Protein AF-A0A376Y480-F1 (afdb_monomer)

Foldseek 3Di:
DDDDPLPDDDPLLVVLVVVLVVDPDPVVSVVSVVVSVVVCVVVVSDDDPDDDQDDDDDDPQQADFPNPDPVGPGDPVRHGDPDPVVPPPPDDDDDDDDPDPPPPPPDDDD

Organism: Escherichia coli (NCBI:txid562)

Solvent-accessible surface area (backbone atoms only — not comparable to full-atom values): 7823 Å² total; per-residue (Å²): 136,90,89,64,92,75,72,78,84,54,75,67,50,54,48,37,52,57,53,33,74,74,46,82,54,64,69,68,26,50,55,36,50,54,58,41,46,52,53,45,68,73,67,51,82,67,81,88,87,77,84,83,76,90,85,79,92,73,63,95,58,61,44,70,66,54,87,88,43,95,80,57,80,64,62,83,88,30,65,74,84,65,83,71,75,73,73,74,76,79,74,85,87,85,83,87,87,84,80,78,85,77,85,80,78,89,81,85,89,127

Radius of gyration: 25.03 Å; Cα contacts (8 Å, |Δi|>4): 48; chains: 1; bounding box: 40×71×36 Å

Structure (mmCIF, N/CA/C/O backbone):
data_AF-A0A376Y480-F1
#
_entry.id   AF-A0A376Y480-F1
#
loop_
_atom_site.group_PDB
_atom_site.id
_atom_site.type_symbol
_atom_site.label_atom_id
_atom_site.label_alt_id
_atom_site.label_comp_id
_atom_site.label_asym_id
_atom_site.label_entity_id
_atom_site.label_seq_id
_atom_site.pdbx_PDB_ins_code
_atom_site.Cartn_x
_atom_site.Cartn_y
_atom_site.Cartn_z
_atom_site.occupancy
_atom_site.B_iso_or_equiv
_atom_site.auth_seq_id
_atom_site.auth_comp_id
_atom_site.auth_asym_id
_atom_site.auth_atom_id
_atom_site.pdbx_PDB_model_num
ATOM 1 N N . MET A 1 1 ? -20.251 -3.562 -5.513 1.00 38.56 1 MET A N 1
ATOM 2 C CA . MET A 1 1 ? -19.756 -4.214 -6.748 1.00 38.56 1 MET A CA 1
ATOM 3 C C . MET A 1 1 ? -18.443 -4.928 -6.407 1.00 38.56 1 MET A C 1
ATOM 5 O O . MET A 1 1 ? -17.457 -4.250 -6.153 1.00 38.56 1 MET A O 1
ATOM 9 N N . LYS A 1 2 ? -18.433 -6.265 -6.256 1.00 54.66 2 LYS A N 1
ATOM 10 C CA . LYS A 1 2 ? -17.236 -7.024 -5.824 1.00 54.66 2 LYS A CA 1
ATOM 11 C C . LYS A 1 2 ? -16.417 -7.408 -7.063 1.00 54.66 2 LYS A C 1
ATOM 13 O O . LYS A 1 2 ? -16.773 -8.349 -7.763 1.00 54.66 2 LYS A O 1
ATOM 18 N N . LYS A 1 3 ? -15.353 -6.654 -7.364 1.00 74.50 3 LYS A N 1
ATOM 19 C CA . LYS A 1 3 ? -14.415 -6.965 -8.455 1.00 74.50 3 LYS A CA 1
ATOM 20 C C . LYS A 1 3 ? -13.334 -7.910 -7.922 1.00 74.50 3 LYS A C 1
ATOM 22 O O . LYS A 1 3 ? -12.362 -7.458 -7.332 1.00 74.50 3 LYS A O 1
ATOM 27 N N . ASN A 1 4 ? -13.529 -9.213 -8.100 1.00 84.62 4 ASN A N 1
ATOM 28 C CA . ASN A 1 4 ? -12.561 -10.250 -7.741 1.00 84.62 4 ASN A CA 1
ATOM 29 C C . ASN A 1 4 ? -12.537 -11.324 -8.837 1.00 84.62 4 ASN A C 1
ATOM 31 O O . ASN A 1 4 ? -13.443 -12.149 -8.904 1.00 84.62 4 ASN A O 1
ATOM 35 N N . VAL A 1 5 ? -11.511 -11.287 -9.691 1.00 83.62 5 VAL A N 1
ATOM 36 C CA . VAL A 1 5 ? -11.323 -12.255 -10.788 1.00 83.62 5 VAL A CA 1
ATOM 37 C C . VAL A 1 5 ? -10.695 -13.569 -10.322 1.00 83.62 5 VAL A C 1
ATOM 39 O O . VAL A 1 5 ? -10.907 -14.596 -10.947 1.00 83.62 5 VAL A O 1
ATOM 42 N N . GLY A 1 6 ? -9.949 -13.557 -9.213 1.00 82.50 6 GLY A N 1
ATOM 43 C CA . GLY A 1 6 ? -9.283 -14.749 -8.679 1.00 82.50 6 GLY A CA 1
ATOM 44 C C . GLY A 1 6 ? -10.201 -15.651 -7.856 1.00 82.50 6 GLY A C 1
ATOM 45 O O . GLY A 1 6 ? -9.746 -16.661 -7.336 1.00 82.50 6 GLY A O 1
ATOM 46 N N . HIS A 1 7 ? -11.473 -15.270 -7.677 1.00 85.69 7 HIS A N 1
ATOM 47 C CA . HIS A 1 7 ? -12.501 -15.982 -6.902 1.00 85.69 7 HIS A CA 1
ATOM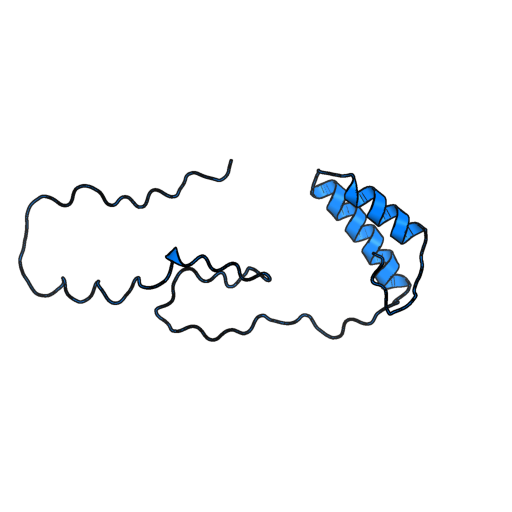 48 C C . HIS A 1 7 ? -12.134 -16.342 -5.448 1.00 85.69 7 HIS A C 1
ATOM 50 O O . HIS A 1 7 ? -12.924 -16.984 -4.755 1.00 85.69 7 HIS A O 1
ATOM 56 N N . TRP A 1 8 ? -10.987 -15.877 -4.953 1.00 90.69 8 TRP A N 1
ATOM 57 C CA . TRP A 1 8 ? -10.513 -16.101 -3.595 1.00 90.69 8 TRP A CA 1
ATOM 58 C C . TRP A 1 8 ? -11.442 -15.449 -2.564 1.00 90.69 8 TRP A C 1
ATOM 60 O O . TRP A 1 8 ? -11.941 -14.339 -2.767 1.00 90.69 8 TRP A O 1
ATOM 70 N N . LYS A 1 9 ? -11.696 -16.142 -1.453 1.00 91.25 9 LYS A N 1
ATOM 71 C CA . LYS A 1 9 ? -12.566 -15.670 -0.371 1.00 91.25 9 LYS A CA 1
ATOM 72 C C . LYS A 1 9 ? -11.909 -15.949 0.969 1.00 91.25 9 LYS A C 1
ATOM 74 O O . LYS A 1 9 ? -11.490 -17.072 1.227 1.00 91.25 9 LYS A O 1
ATOM 79 N N . ASN A 1 10 ? -11.896 -14.945 1.834 1.00 93.88 10 ASN A N 1
ATOM 80 C CA . ASN A 1 10 ? -11.421 -15.078 3.200 1.00 93.88 10 ASN A CA 1
ATOM 81 C C . ASN A 1 10 ? -12.248 -14.156 4.107 1.00 93.88 10 ASN A C 1
ATOM 83 O O . ASN A 1 10 ? -12.272 -12.941 3.911 1.00 93.88 10 ASN A O 1
ATOM 87 N N . ALA A 1 11 ? -12.954 -14.743 5.077 1.00 93.88 11 ALA A N 1
ATOM 88 C CA . ALA A 1 11 ? -13.870 -14.006 5.949 1.00 93.88 11 ALA A CA 1
ATOM 89 C C . ALA A 1 11 ? -13.139 -13.024 6.879 1.00 93.88 11 ALA A C 1
ATOM 91 O O . ALA A 1 11 ? -13.636 -11.928 7.129 1.00 93.88 11 ALA A O 1
ATOM 92 N N . GLN A 1 12 ? -11.944 -13.390 7.351 1.00 94.00 12 GLN A N 1
ATOM 93 C CA . GLN A 1 12 ? -11.116 -12.532 8.196 1.00 94.00 12 GLN A CA 1
ATOM 94 C C . GLN A 1 12 ? -10.582 -11.329 7.408 1.00 94.00 12 GLN A C 1
ATOM 96 O O . GLN A 1 12 ? -10.609 -10.207 7.907 1.00 94.00 12 GLN A O 1
ATOM 101 N N . TYR A 1 13 ? -10.157 -11.541 6.161 1.00 93.69 13 TYR A N 1
ATOM 102 C CA . TYR A 1 13 ? -9.732 -10.464 5.267 1.00 93.69 13 TYR A CA 1
ATOM 103 C C . TYR A 1 13 ? -10.872 -9.474 4.985 1.00 93.69 13 TYR A C 1
ATOM 105 O O . TYR A 1 13 ? -10.695 -8.264 5.135 1.00 93.69 13 TYR A O 1
ATOM 113 N N . ASP A 1 14 ? -12.060 -9.986 4.642 1.00 93.75 14 ASP A N 1
ATOM 114 C CA . ASP A 1 14 ? -13.245 -9.156 4.400 1.00 93.75 14 ASP A CA 1
ATOM 115 C C . ASP A 1 14 ? -13.631 -8.360 5.673 1.00 93.75 14 ASP A C 1
ATOM 117 O O . ASP A 1 14 ? -13.964 -7.177 5.584 1.00 93.75 14 ASP A O 1
ATOM 121 N N . ALA A 1 15 ? -13.520 -8.956 6.869 1.00 95.06 15 ALA A N 1
ATOM 122 C CA . ALA A 1 15 ? -13.775 -8.271 8.140 1.00 95.06 15 ALA A CA 1
ATOM 123 C C . ALA A 1 15 ? -12.779 -7.127 8.418 1.00 95.06 15 ALA A C 1
ATOM 125 O O . ALA A 1 15 ? -13.204 -6.023 8.768 1.00 95.06 15 ALA A O 1
ATOM 126 N N . LEU A 1 16 ? -11.476 -7.358 8.209 1.00 94.69 16 LEU A N 1
ATOM 127 C CA . LEU A 1 16 ? -10.430 -6.342 8.391 1.00 94.69 16 LEU A CA 1
ATOM 128 C C . LEU A 1 16 ? -10.628 -5.145 7.454 1.00 94.69 16 LEU A C 1
ATOM 130 O O . LEU A 1 16 ? -10.520 -3.995 7.885 1.00 94.69 16 LEU A O 1
ATOM 134 N N . LEU A 1 17 ? -10.964 -5.395 6.184 1.00 93.44 17 LEU A N 1
ATOM 135 C CA . LEU A 1 17 ? -11.242 -4.323 5.230 1.00 93.44 17 LEU A CA 1
ATOM 136 C C . LEU A 1 17 ? -12.497 -3.534 5.603 1.00 93.44 17 LEU A C 1
ATOM 138 O O . LEU A 1 17 ? -12.471 -2.305 5.563 1.00 93.44 17 LEU A O 1
ATOM 142 N N . ASN A 1 18 ? -13.572 -4.210 6.013 1.00 94.19 18 ASN A N 1
ATOM 143 C CA . ASN A 1 18 ? -14.793 -3.538 6.458 1.00 94.19 18 ASN A CA 1
ATOM 144 C C . ASN A 1 18 ? -14.520 -2.639 7.670 1.00 94.19 18 ASN A C 1
ATOM 146 O O . ASN A 1 18 ? -14.948 -1.485 7.684 1.00 94.19 18 ASN A O 1
ATOM 150 N N . GLN A 1 19 ? -13.742 -3.111 8.644 1.00 93.81 19 GLN A N 1
ATOM 151 C CA . GLN A 1 19 ? -13.332 -2.295 9.784 1.00 93.81 19 GLN A CA 1
ATOM 152 C C . GLN A 1 19 ? -12.498 -1.084 9.341 1.00 93.81 19 GLN A C 1
ATOM 154 O O . GLN A 1 19 ? -12.746 0.033 9.792 1.00 93.81 19 GLN A O 1
ATOM 159 N N . ALA A 1 20 ? -11.562 -1.266 8.406 1.00 93.06 20 ALA A N 1
ATOM 160 C CA . ALA A 1 20 ? -10.732 -0.180 7.890 1.00 93.06 20 ALA A CA 1
ATOM 161 C C . ALA A 1 20 ? -11.548 0.924 7.191 1.00 93.06 20 ALA A C 1
ATOM 163 O O . ALA A 1 20 ? -11.172 2.092 7.273 1.00 93.06 20 ALA A O 1
ATOM 164 N N . THR A 1 21 ? -12.676 0.591 6.548 1.00 92.56 21 THR A N 1
ATOM 165 C CA . THR A 1 21 ? -13.557 1.595 5.913 1.00 92.56 21 THR A CA 1
ATOM 166 C C . THR A 1 21 ? -14.281 2.505 6.905 1.00 92.56 21 THR A C 1
ATOM 168 O O . THR A 1 21 ? -14.673 3.607 6.533 1.00 92.56 21 THR A O 1
ATOM 171 N N . GLN A 1 22 ? -14.434 2.076 8.160 1.00 94.25 22 GLN A N 1
ATOM 172 C CA . GLN A 1 22 ? -15.114 2.846 9.207 1.00 94.25 22 GLN A CA 1
ATOM 173 C C . GLN A 1 22 ? -14.159 3.771 9.979 1.00 94.25 22 GLN A C 1
ATOM 175 O O . GLN A 1 22 ? -14.607 4.647 10.716 1.00 94.25 22 GLN A O 1
ATOM 180 N N . ILE A 1 23 ? -12.842 3.594 9.823 1.00 93.44 23 ILE A N 1
ATOM 181 C CA . ILE A 1 23 ? -11.827 4.354 10.557 1.00 93.44 23 ILE A CA 1
ATOM 182 C C . ILE A 1 23 ? -11.370 5.575 9.750 1.00 93.44 23 ILE A C 1
ATOM 184 O O . ILE A 1 23 ? -10.788 5.465 8.667 1.00 93.44 23 ILE A O 1
ATOM 188 N N . THR A 1 24 ? -11.555 6.758 10.336 1.00 93.44 24 THR A N 1
ATOM 189 C CA . THR A 1 24 ? -11.068 8.033 9.789 1.00 93.44 24 THR A CA 1
ATOM 190 C C . THR A 1 24 ? -9.573 8.244 10.044 1.00 93.44 24 THR A C 1
ATOM 192 O O . THR A 1 24 ? -8.864 8.744 9.167 1.00 93.44 24 THR A O 1
ATOM 195 N N . ASP A 1 25 ? -9.078 7.800 11.204 1.00 94.94 25 ASP A N 1
ATOM 196 C CA . ASP A 1 25 ? -7.670 7.891 11.601 1.00 94.94 25 ASP A CA 1
ATOM 197 C C . ASP A 1 25 ? -6.751 7.077 10.674 1.00 94.94 25 ASP A C 1
ATOM 199 O O . ASP A 1 25 ? -6.895 5.862 10.509 1.00 94.94 25 ASP A O 1
ATOM 203 N N . ALA A 1 26 ? -5.779 7.751 10.059 1.00 93.06 26 ALA A N 1
ATOM 204 C CA . ALA A 1 26 ? -4.907 7.130 9.068 1.00 93.06 26 ALA A CA 1
ATOM 205 C C . ALA A 1 26 ? -3.992 6.050 9.665 1.00 93.06 26 ALA A C 1
ATOM 207 O O . ALA A 1 26 ? -3.770 5.023 9.025 1.00 93.06 26 ALA A O 1
ATOM 208 N N . THR A 1 27 ? -3.494 6.246 10.885 1.00 94.69 27 THR A N 1
ATOM 209 C CA . THR A 1 27 ? -2.558 5.323 11.538 1.00 94.69 27 THR A CA 1
ATOM 210 C C . THR A 1 27 ? -3.243 4.003 11.871 1.00 94.69 27 THR A C 1
ATOM 212 O O . THR A 1 27 ? -2.752 2.932 11.513 1.00 94.69 27 THR A O 1
ATOM 215 N N . LYS A 1 28 ? -4.428 4.071 12.485 1.00 93.50 28 LYS A N 1
ATOM 216 C CA . LYS A 1 28 ? -5.241 2.894 12.818 1.00 93.50 28 LYS A CA 1
ATOM 217 C C . LYS A 1 28 ? -5.706 2.154 11.566 1.00 93.50 28 LYS A C 1
ATOM 219 O O . LYS A 1 28 ? -5.680 0.926 11.538 1.00 93.50 28 LYS A O 1
ATOM 224 N N . ARG A 1 29 ? -6.077 2.884 10.511 1.00 95.38 29 ARG A N 1
ATOM 225 C CA . ARG A 1 29 ? -6.454 2.288 9.224 1.00 95.38 29 ARG A CA 1
ATOM 226 C C . ARG A 1 29 ? -5.278 1.555 8.567 1.00 95.38 29 ARG A C 1
ATOM 228 O O . ARG A 1 29 ? -5.455 0.442 8.081 1.00 95.38 29 ARG A O 1
ATOM 235 N N . ASN A 1 30 ? -4.078 2.134 8.602 1.00 94.81 30 ASN A N 1
ATOM 236 C CA . ASN A 1 30 ? -2.877 1.508 8.044 1.00 94.81 30 ASN A CA 1
ATOM 237 C C . ASN A 1 30 ? -2.496 0.215 8.779 1.00 94.81 30 ASN A C 1
ATOM 239 O O . ASN A 1 30 ? -2.126 -0.757 8.126 1.00 94.81 30 ASN A O 1
ATOM 243 N N . ALA A 1 31 ? -2.642 0.169 10.107 1.00 95.69 31 ALA A N 1
ATOM 244 C CA . ALA A 1 31 ? -2.396 -1.050 10.879 1.00 95.69 31 ALA A CA 1
ATOM 245 C C . ALA A 1 31 ? -3.319 -2.209 10.452 1.00 95.69 31 ALA A C 1
ATOM 247 O O . ALA A 1 31 ? -2.873 -3.348 10.333 1.00 95.69 31 ALA A O 1
ATOM 248 N N . LEU A 1 32 ? -4.592 -1.922 10.153 1.00 95.56 32 LEU A N 1
A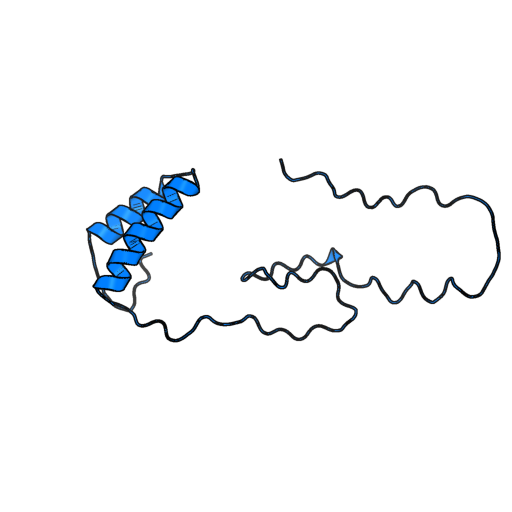TOM 249 C CA . LEU A 1 32 ? -5.525 -2.928 9.629 1.00 95.56 32 LEU A CA 1
ATOM 250 C C . LEU A 1 32 ? -5.143 -3.396 8.220 1.00 95.56 32 LEU A C 1
ATOM 252 O O . LEU A 1 32 ? -5.240 -4.586 7.927 1.00 95.56 32 LEU A O 1
ATOM 256 N N . TYR A 1 33 ? -4.673 -2.492 7.355 1.00 96.06 33 TYR A N 1
ATOM 257 C CA . TYR A 1 33 ? -4.188 -2.879 6.027 1.00 96.06 33 TYR A CA 1
ATOM 258 C C . TYR A 1 33 ? -2.955 -3.776 6.095 1.00 96.06 33 TYR A C 1
ATOM 260 O O . TYR A 1 33 ? -2.899 -4.761 5.366 1.00 96.06 33 TYR A O 1
ATOM 268 N N . GLN A 1 34 ? -2.023 -3.507 7.010 1.00 95.50 34 GLN A N 1
ATOM 269 C CA . GLN A 1 34 ? -0.862 -4.373 7.229 1.00 95.50 34 GLN A CA 1
ATOM 270 C C . GLN A 1 34 ? -1.284 -5.783 7.662 1.00 95.50 34 GLN A C 1
ATOM 272 O O . GLN A 1 34 ? -0.778 -6.770 7.137 1.00 95.50 34 GLN A O 1
ATOM 277 N N . GLN A 1 35 ? -2.261 -5.897 8.567 1.00 95.12 35 GLN A N 1
ATOM 278 C CA . GLN A 1 35 ? -2.807 -7.199 8.972 1.00 95.12 35 GLN A CA 1
ATOM 279 C C . GLN A 1 35 ? -3.480 -7.931 7.802 1.00 95.12 35 GLN A C 1
ATOM 281 O O . GLN A 1 35 ? -3.320 -9.141 7.649 1.00 95.12 35 GLN A O 1
ATOM 286 N N . ALA A 1 36 ? -4.209 -7.204 6.954 1.00 94.69 36 ALA A N 1
ATOM 287 C CA . ALA A 1 36 ? -4.837 -7.769 5.765 1.00 94.69 36 ALA A CA 1
ATOM 288 C C . ALA A 1 36 ? -3.796 -8.243 4.730 1.00 94.69 36 ALA A C 1
ATOM 290 O O . ALA A 1 36 ? -3.976 -9.287 4.102 1.00 94.69 36 ALA A O 1
ATOM 291 N N . GLU A 1 37 ? -2.689 -7.515 4.579 1.00 92.56 37 GLU A N 1
ATOM 292 C CA . GLU A 1 37 ? -1.586 -7.858 3.678 1.00 92.56 37 GLU A CA 1
ATOM 293 C C . GLU A 1 37 ? -0.846 -9.1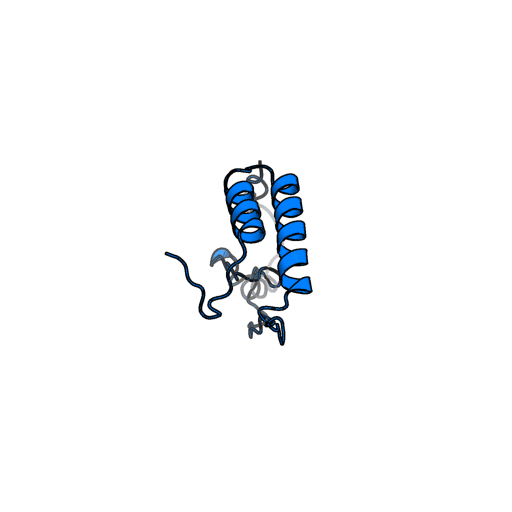26 4.124 1.00 92.56 37 GLU A C 1
ATOM 295 O O . GLU A 1 37 ? -0.502 -9.958 3.287 1.00 92.56 37 GLU A O 1
ATOM 300 N N . VAL A 1 38 ? -0.701 -9.356 5.435 1.00 94.81 38 VAL A N 1
ATOM 301 C CA . VAL A 1 38 ? -0.156 -10.618 5.969 1.00 94.81 38 VAL A CA 1
ATOM 302 C C . VAL A 1 38 ? -0.973 -11.826 5.499 1.00 94.81 38 VAL A C 1
ATOM 304 O O . VAL A 1 38 ? -0.390 -12.827 5.086 1.00 94.81 38 VAL A O 1
ATOM 307 N N . ILE A 1 39 ? -2.307 -11.735 5.490 1.00 93.94 39 ILE A N 1
ATOM 308 C CA . ILE A 1 39 ? -3.179 -12.826 5.022 1.00 93.94 39 ILE A CA 1
ATOM 309 C C . ILE A 1 39 ? -2.956 -13.099 3.528 1.00 93.94 39 ILE A C 1
ATOM 311 O O . ILE A 1 39 ? -2.858 -14.259 3.125 1.00 93.94 39 ILE A O 1
ATOM 315 N N . ILE A 1 40 ? -2.851 -12.045 2.710 1.00 91.94 40 ILE A N 1
ATOM 316 C CA . ILE A 1 40 ? -2.559 -12.178 1.274 1.00 91.94 40 ILE A CA 1
ATOM 317 C C . ILE A 1 40 ? -1.190 -12.825 1.069 1.00 91.94 40 ILE A C 1
ATOM 319 O O . ILE A 1 40 ? -1.075 -13.743 0.265 1.00 91.94 40 ILE A O 1
ATOM 323 N N . ASN A 1 41 ? -0.172 -12.399 1.812 1.00 91.44 41 ASN A N 1
ATOM 324 C CA . ASN A 1 41 ? 1.179 -12.940 1.687 1.00 91.44 41 ASN A CA 1
ATOM 325 C C . ASN A 1 41 ? 1.257 -14.418 2.097 1.00 91.44 41 ASN A C 1
ATOM 327 O O . ASN A 1 41 ? 1.989 -15.184 1.479 1.00 91.44 41 ASN A O 1
ATOM 331 N N . GLN A 1 42 ? 0.487 -14.838 3.104 1.00 92.19 42 GLN A N 1
ATOM 332 C CA . GLN A 1 42 ? 0.454 -16.230 3.563 1.00 92.19 42 GLN A CA 1
ATOM 333 C C . GLN A 1 42 ? -0.318 -17.156 2.620 1.00 92.19 42 GLN A C 1
ATOM 335 O O . GLN A 1 42 ? 0.086 -18.295 2.411 1.00 92.19 42 GLN A O 1
ATOM 340 N N . GLN A 1 43 ? -1.444 -16.691 2.075 1.00 92.12 43 GLN A N 1
ATOM 341 C CA . GLN A 1 43 ? -2.296 -17.509 1.203 1.00 92.12 43 GLN A CA 1
ATOM 342 C C . GLN A 1 43 ? -1.932 -17.384 -0.281 1.00 92.12 43 GLN A C 1
ATOM 344 O O . GLN A 1 43 ? -2.443 -18.156 -1.088 1.00 92.12 43 GLN A O 1
ATOM 349 N N . ALA A 1 44 ? -1.086 -16.409 -0.630 1.00 88.12 44 ALA A N 1
ATOM 350 C CA . ALA A 1 44 ? -0.603 -16.098 -1.974 1.00 88.12 44 ALA A CA 1
ATOM 351 C C . ALA A 1 44 ? -1.674 -16.241 -3.082 1.00 88.12 44 ALA A C 1
ATOM 353 O O . ALA A 1 44 ? -1.435 -16.915 -4.085 1.00 88.12 44 ALA A O 1
ATOM 354 N N . PRO A 1 45 ? -2.865 -15.614 -2.952 1.00 87.69 45 PRO A N 1
ATOM 355 C CA . PRO A 1 45 ? -3.930 -15.749 -3.949 1.00 87.69 45 PRO A CA 1
ATOM 356 C C . PRO A 1 45 ? -3.607 -15.032 -5.270 1.00 87.69 45 PRO A C 1
ATOM 358 O O . PRO A 1 45 ? -4.304 -15.214 -6.267 1.00 87.69 45 PRO A O 1
ATOM 361 N N . LEU A 1 46 ? -2.578 -14.183 -5.270 1.00 88.75 46 LEU A N 1
ATOM 362 C CA . LEU A 1 46 ? -2.038 -13.498 -6.435 1.00 88.75 46 LEU A CA 1
ATOM 363 C C . LEU A 1 46 ? -0.513 -13.444 -6.331 1.00 88.75 46 LEU A C 1
ATOM 365 O O . LEU A 1 46 ? 0.039 -13.447 -5.232 1.00 88.75 46 LEU A O 1
ATOM 369 N N . ILE A 1 47 ? 0.153 -13.355 -7.481 1.00 88.25 47 ILE A N 1
ATOM 370 C CA . ILE A 1 47 ? 1.611 -13.2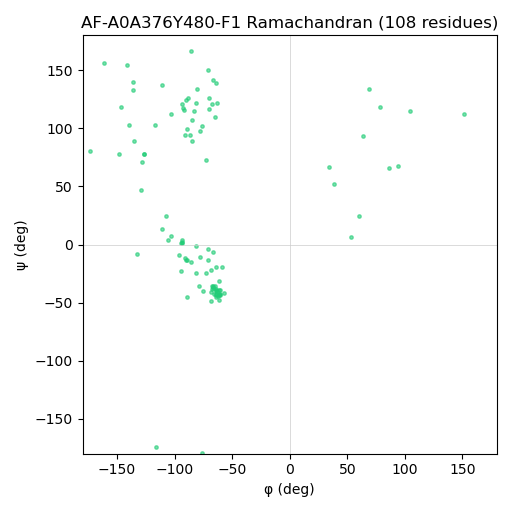45 -7.579 1.00 88.25 47 ILE A CA 1
ATOM 371 C C . ILE A 1 47 ? 1.925 -11.893 -8.237 1.00 88.25 47 ILE A C 1
ATOM 373 O O . ILE A 1 47 ? 1.736 -11.753 -9.450 1.00 88.25 47 ILE A O 1
ATOM 377 N N . PRO A 1 48 ? 2.354 -10.869 -7.473 1.00 87.25 48 PRO A N 1
ATOM 378 C CA . PRO A 1 48 ? 2.774 -9.597 -8.047 1.00 87.25 48 PRO A CA 1
ATOM 379 C C . PRO A 1 48 ? 4.100 -9.792 -8.789 1.00 87.25 48 PRO A C 1
ATOM 381 O O . PRO A 1 48 ? 5.065 -10.276 -8.205 1.00 87.25 48 PRO A O 1
ATOM 384 N N . ILE A 1 49 ? 4.164 -9.407 -10.066 1.00 93.44 49 ILE A N 1
ATOM 385 C CA . ILE A 1 49 ? 5.395 -9.539 -10.866 1.00 93.44 49 ILE A CA 1
ATOM 386 C C . ILE A 1 49 ? 6.272 -8.288 -10.724 1.00 93.44 49 ILE A C 1
ATOM 388 O O . ILE A 1 49 ? 7.480 -8.395 -10.542 1.00 93.44 49 ILE A O 1
ATOM 392 N N . TYR A 1 50 ? 5.680 -7.092 -10.817 1.00 90.69 50 TYR A N 1
ATOM 393 C CA . TYR A 1 50 ? 6.408 -5.827 -10.715 1.00 90.69 50 TYR A CA 1
ATOM 394 C C . TYR A 1 50 ? 5.480 -4.648 -10.397 1.00 90.69 50 TYR A C 1
ATOM 396 O O . TYR A 1 50 ? 4.290 -4.668 -10.721 1.00 90.69 50 TYR A O 1
ATOM 404 N N . TYR A 1 51 ? 6.048 -3.594 -9.806 1.00 89.00 51 TYR A N 1
ATOM 405 C CA . TYR A 1 51 ? 5.397 -2.292 -9.673 1.00 89.00 51 TYR A CA 1
ATOM 406 C C . TYR A 1 51 ? 5.728 -1.432 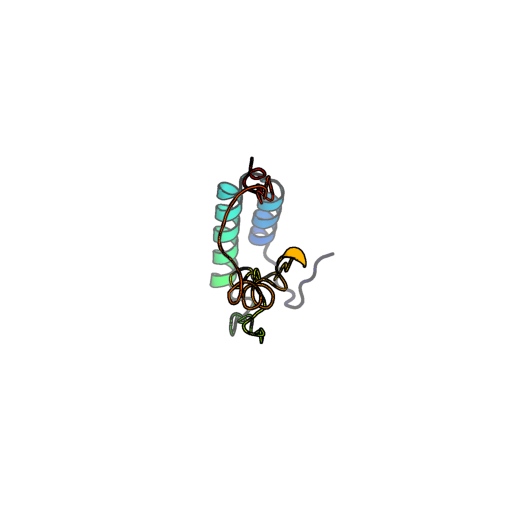-10.890 1.00 89.00 51 TYR A C 1
ATOM 408 O O . TYR A 1 51 ? 6.898 -1.232 -11.213 1.00 89.00 51 TYR A O 1
ATOM 416 N N . GLN A 1 52 ? 4.702 -0.933 -11.577 1.00 85.81 52 GLN A N 1
ATOM 417 C CA . GLN A 1 52 ? 4.880 -0.139 -12.789 1.00 85.81 52 GLN A CA 1
ATOM 418 C C . GLN A 1 52 ? 5.486 1.232 -12.461 1.00 85.81 52 GLN A C 1
ATOM 420 O O . GLN A 1 52 ? 4.834 2.028 -11.776 1.00 85.81 52 GLN A O 1
ATOM 425 N N . PRO A 1 53 ? 6.704 1.543 -12.949 1.00 81.50 53 PRO A N 1
ATOM 426 C CA . PRO A 1 53 ? 7.225 2.889 -12.848 1.00 81.50 53 PRO A CA 1
ATOM 427 C C . PRO A 1 53 ? 6.450 3.798 -13.791 1.00 81.50 53 PRO A C 1
ATOM 429 O O . PRO A 1 53 ? 5.982 3.405 -14.864 1.00 81.50 53 PRO A O 1
ATOM 432 N N . LEU A 1 54 ? 6.354 5.055 -13.395 1.00 81.06 54 LEU A N 1
ATOM 433 C CA . L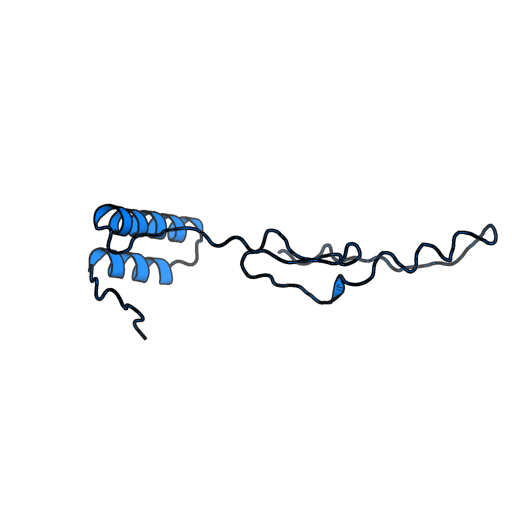EU A 1 54 ? 5.665 6.054 -14.175 1.00 81.06 54 LEU A CA 1
ATOM 434 C C . LEU A 1 54 ? 6.652 6.734 -15.126 1.00 81.06 54 LEU A C 1
ATOM 436 O O . LEU A 1 54 ? 7.358 7.664 -14.747 1.00 81.06 54 LEU A O 1
ATOM 440 N N . ILE A 1 55 ? 6.731 6.242 -16.362 1.00 79.19 55 ILE A N 1
ATOM 441 C CA . ILE A 1 55 ? 7.674 6.752 -17.366 1.00 79.19 55 ILE A CA 1
ATOM 442 C C . ILE A 1 55 ? 6.981 7.834 -18.192 1.00 79.19 55 ILE A C 1
ATOM 444 O O . ILE A 1 55 ? 5.998 7.570 -18.885 1.00 79.19 55 ILE A O 1
ATOM 448 N N . LYS A 1 56 ? 7.495 9.066 -18.125 1.00 76.94 56 LYS A N 1
ATOM 449 C CA . LYS A 1 56 ? 7.004 10.195 -18.920 1.00 76.94 56 LYS A CA 1
ATOM 450 C C . LYS A 1 56 ? 8.139 11.012 -19.502 1.00 76.94 56 LYS A C 1
ATOM 452 O O . LYS A 1 56 ? 9.120 11.295 -18.825 1.00 76.94 56 LYS A O 1
ATOM 457 N N . LEU A 1 57 ? 7.956 11.428 -20.752 1.00 80.69 57 LEU A N 1
ATOM 458 C CA . LEU A 1 57 ? 8.868 12.329 -21.437 1.00 80.69 57 LEU A CA 1
ATOM 459 C C . LEU A 1 57 ? 8.399 13.771 -21.232 1.00 80.69 57 LEU A C 1
ATOM 461 O O . LEU A 1 57 ? 7.314 14.147 -21.676 1.00 80.69 57 LEU A O 1
ATOM 465 N N . LEU A 1 58 ? 9.217 14.568 -20.546 1.00 78.69 58 LEU A N 1
ATOM 466 C CA . LEU A 1 58 ? 8.968 15.988 -20.333 1.00 78.69 58 LEU A CA 1
ATOM 467 C C . LEU A 1 58 ? 9.973 16.821 -21.112 1.00 78.69 58 LEU A C 1
ATOM 469 O O . LEU A 1 58 ? 11.169 16.540 -21.129 1.00 78.69 58 LEU A O 1
ATOM 473 N N . LYS A 1 59 ? 9.471 17.884 -21.736 1.00 77.12 59 LYS A N 1
ATOM 474 C CA . LYS A 1 59 ? 10.326 18.927 -22.299 1.00 77.12 59 LYS A CA 1
ATOM 475 C C . LYS A 1 59 ? 11.035 19.664 -21.146 1.00 77.12 59 LYS A C 1
ATOM 477 O O . LYS A 1 59 ? 10.370 19.942 -20.147 1.00 77.12 59 LYS A O 1
ATOM 482 N N . PRO A 1 60 ? 12.321 20.053 -21.277 1.00 77.31 60 PRO A N 1
ATOM 483 C CA . PRO A 1 60 ? 13.097 20.649 -20.177 1.00 77.31 60 PRO A CA 1
ATOM 484 C C . PRO A 1 60 ? 12.516 21.937 -19.569 1.00 77.31 60 PRO A C 1
ATOM 486 O O . PRO A 1 60 ? 12.884 22.321 -18.465 1.00 77.31 60 PRO A O 1
ATOM 489 N N . TYR A 1 61 ? 11.621 22.621 -20.285 1.00 73.75 61 TYR A N 1
ATOM 490 C CA . TYR A 1 61 ? 10.975 23.866 -19.854 1.00 73.75 61 TYR A CA 1
ATOM 491 C C . TYR A 1 61 ? 9.620 23.670 -19.149 1.00 73.75 61 TYR A C 1
ATOM 493 O O . TYR A 1 61 ? 8.962 24.653 -18.800 1.00 73.75 61 TYR A O 1
ATOM 501 N N . VAL A 1 62 ? 9.171 22.426 -18.960 1.00 70.44 62 VAL A N 1
ATOM 502 C CA . VAL A 1 62 ? 7.932 22.117 -18.234 1.00 70.44 62 VAL A CA 1
ATOM 503 C C . VAL A 1 62 ? 8.240 22.052 -16.740 1.00 70.44 62 VAL A C 1
ATOM 505 O O . VAL A 1 62 ? 8.867 21.109 -16.264 1.00 70.44 62 VAL A O 1
ATOM 508 N N . GLY A 1 63 ? 7.805 23.074 -16.003 1.00 69.75 63 GLY A N 1
ATOM 509 C CA . GLY A 1 63 ? 7.880 23.117 -14.545 1.00 69.75 63 GLY A CA 1
ATOM 510 C C . GLY A 1 63 ? 6.674 22.444 -13.889 1.00 69.75 63 GLY A C 1
ATOM 511 O O . GLY A 1 63 ? 5.673 22.164 -14.544 1.00 69.75 63 GLY A O 1
ATOM 512 N N . GLY A 1 64 ? 6.770 22.186 -12.580 1.00 72.75 64 GLY A N 1
ATOM 513 C CA . GLY A 1 64 ? 5.666 21.761 -11.696 1.00 72.75 64 GLY A CA 1
ATOM 514 C C . GLY A 1 64 ? 4.966 20.448 -12.047 1.00 72.75 64 GLY A C 1
ATOM 515 O O . GLY A 1 64 ? 3.826 20.223 -11.646 1.00 72.75 64 GLY A O 1
ATOM 516 N N . PHE A 1 65 ? 5.654 19.553 -12.752 1.00 72.00 65 PHE A N 1
ATOM 517 C CA . PHE A 1 65 ? 5.182 18.190 -12.931 1.00 72.00 65 PHE A CA 1
ATOM 518 C C . PHE A 1 65 ? 5.521 17.336 -11.693 1.00 72.00 65 PHE A C 1
ATOM 520 O O . PHE A 1 65 ? 6.699 17.221 -11.344 1.00 72.00 65 PHE A O 1
ATOM 527 N N . PRO A 1 66 ? 4.537 16.716 -11.014 1.00 70.81 66 PRO A N 1
ATOM 528 C CA . PRO A 1 66 ? 4.808 15.922 -9.822 1.00 70.81 66 PRO A CA 1
ATOM 529 C C . PRO A 1 66 ? 5.410 14.562 -10.201 1.00 70.81 66 PRO A C 1
ATOM 531 O O . PRO A 1 66 ? 4.696 13.642 -10.592 1.00 70.81 66 PRO A O 1
ATOM 534 N N . LEU A 1 67 ? 6.731 14.425 -10.056 1.00 69.62 67 LEU A N 1
ATOM 535 C CA . LEU A 1 67 ? 7.461 13.185 -10.366 1.00 69.62 67 LEU A CA 1
ATOM 536 C C . LEU A 1 67 ? 7.216 12.061 -9.346 1.00 69.62 67 LEU A C 1
ATOM 538 O O . LEU A 1 67 ? 7.319 10.889 -9.686 1.00 69.62 67 LEU A O 1
ATOM 542 N N . HIS A 1 68 ? 6.844 12.412 -8.113 1.00 70.56 68 HIS A N 1
ATOM 543 C CA . HIS A 1 68 ? 6.681 11.467 -6.999 1.00 70.56 68 HIS A CA 1
ATOM 544 C C . HIS A 1 68 ? 5.212 11.129 -6.694 1.00 70.56 68 HIS A C 1
ATOM 546 O O . HIS A 1 68 ? 4.919 10.488 -5.687 1.00 70.56 68 HIS A O 1
ATOM 552 N N . ASN A 1 69 ? 4.270 11.576 -7.534 1.00 67.94 69 ASN A N 1
ATOM 553 C CA . ASN A 1 69 ? 2.853 11.270 -7.363 1.00 67.94 69 ASN A CA 1
ATOM 554 C C . ASN A 1 69 ? 2.423 10.179 -8.360 1.00 67.94 69 ASN A C 1
ATOM 556 O O . ASN A 1 69 ? 2.319 10.467 -9.556 1.00 67.94 69 ASN A O 1
ATOM 560 N N . PRO A 1 70 ? 2.080 8.966 -7.897 1.00 61.38 70 PRO A N 1
ATOM 561 C CA . PRO A 1 70 ? 1.665 7.878 -8.781 1.00 61.38 70 PRO A CA 1
ATOM 562 C C . PRO A 1 70 ? 0.355 8.167 -9.536 1.00 61.38 70 PRO A C 1
ATOM 564 O O . PRO A 1 70 ? 0.097 7.552 -10.564 1.00 61.38 70 PRO A O 1
ATOM 567 N N . ARG A 1 71 ? -0.470 9.121 -9.074 1.00 61.97 71 ARG A N 1
ATOM 568 C CA . ARG A 1 71 ? -1.713 9.539 -9.753 1.00 61.97 71 ARG A CA 1
ATOM 569 C C . ARG A 1 71 ? -1.553 10.733 -10.690 1.00 61.97 71 ARG A C 1
ATOM 571 O O . ARG A 1 71 ? -2.550 11.195 -11.228 1.00 61.97 71 ARG A O 1
ATOM 578 N N . ILE A 1 72 ? -0.326 11.230 -10.867 1.00 56.44 72 ILE A N 1
ATOM 579 C CA . ILE A 1 72 ? 0.040 12.330 -11.767 1.00 56.44 72 ILE A CA 1
ATOM 580 C C . ILE A 1 72 ? -1.036 13.414 -11.905 1.00 56.44 72 ILE A C 1
ATOM 582 O O . ILE A 1 72 ? -1.613 13.636 -12.972 1.00 56.44 72 ILE A O 1
ATOM 586 N N . MET A 1 73 ? -1.289 14.132 -10.822 1.00 57.94 73 MET A N 1
ATOM 587 C CA . MET A 1 7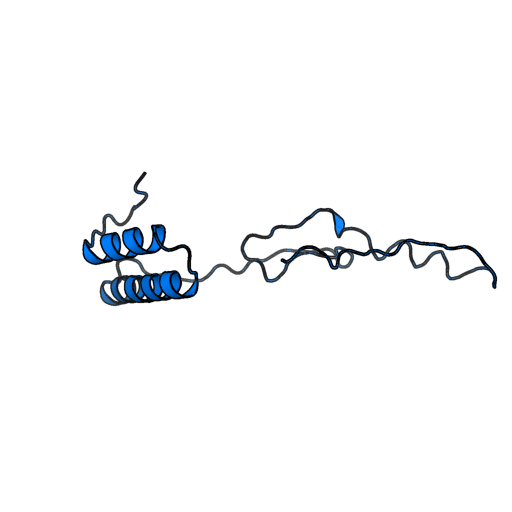3 ? -2.137 15.311 -10.906 1.00 57.94 73 MET A CA 1
ATOM 588 C C . MET A 1 73 ? -1.285 16.509 -11.332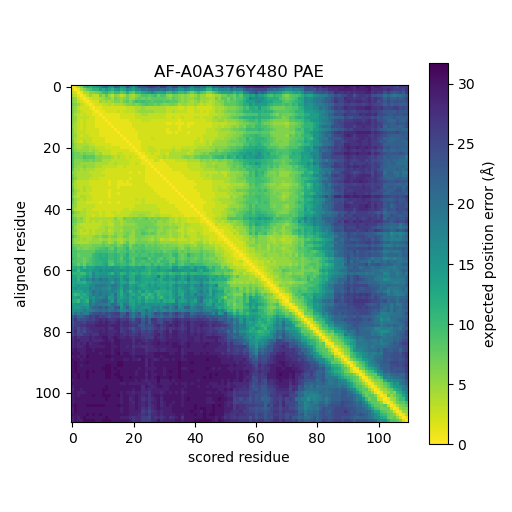 1.00 57.94 73 MET A C 1
ATOM 590 O O . MET A 1 73 ? -0.718 17.191 -10.484 1.00 57.94 73 MET A O 1
ATOM 594 N N . SER A 1 74 ? -1.140 16.755 -12.635 1.00 57.03 74 SER A N 1
ATOM 595 C CA . SER A 1 74 ? -0.521 17.995 -13.119 1.00 57.03 74 SER A CA 1
ATOM 596 C C . SER A 1 74 ? -1.568 19.106 -13.152 1.00 57.03 74 SER A C 1
ATOM 598 O O . SER A 1 74 ? -2.517 19.037 -13.934 1.00 57.03 74 SER A O 1
ATOM 600 N N . THR A 1 75 ? -1.403 20.139 -12.332 1.00 55.09 75 THR A N 1
ATOM 601 C CA . THR A 1 75 ? -2.161 21.383 -12.484 1.00 55.09 75 THR A CA 1
ATOM 602 C C . THR A 1 75 ? -1.494 22.225 -13.579 1.00 55.09 75 THR A C 1
ATOM 604 O O . THR A 1 75 ? -0.277 22.362 -13.615 1.00 55.09 75 THR A O 1
ATOM 607 N N . ALA A 1 76 ? -2.271 22.788 -14.510 1.00 51.75 76 ALA A N 1
ATOM 608 C CA . ALA A 1 76 ? -1.740 23.468 -15.704 1.00 51.75 76 ALA A CA 1
ATOM 609 C C . ALA A 1 76 ? -0.947 24.768 -15.423 1.00 51.75 76 ALA A C 1
ATOM 611 O O . ALA A 1 76 ? -0.349 25.335 -16.334 1.00 51.75 76 ALA A O 1
ATOM 612 N N . LYS A 1 77 ? -0.921 25.240 -14.168 1.00 51.47 77 LYS A N 1
ATOM 613 C CA . LYS A 1 77 ? -0.300 26.511 -13.752 1.00 51.47 77 LYS A CA 1
ATOM 614 C C . LYS A 1 77 ? 1.235 26.515 -13.781 1.00 51.47 77 LYS A C 1
ATOM 616 O O . LYS A 1 77 ? 1.829 27.548 -13.507 1.00 51.47 77 LYS A O 1
ATOM 621 N N . SER A 1 78 ? 1.883 25.396 -14.095 1.00 52.81 78 SER A N 1
ATOM 622 C CA . SER A 1 78 ? 3.342 25.266 -14.012 1.00 52.81 78 SER A CA 1
ATOM 623 C C . SER A 1 78 ? 4.082 25.271 -15.354 1.00 52.81 78 SER A C 1
ATOM 625 O O . SER A 1 78 ? 5.305 25.111 -15.399 1.00 52.81 78 SER A O 1
ATOM 627 N N . CYS A 1 79 ? 3.367 25.464 -16.460 1.00 48.69 79 CYS A N 1
ATOM 628 C CA . CYS A 1 79 ? 3.968 25.522 -17.784 1.00 48.69 79 CYS A CA 1
ATOM 629 C C . CYS A 1 79 ? 4.391 26.958 -18.128 1.00 48.69 79 CYS A C 1
ATOM 631 O O . CYS A 1 79 ? 3.550 27.847 -18.157 1.00 48.69 79 CYS A O 1
ATOM 633 N N . ILE A 1 80 ? 5.667 27.124 -18.508 1.00 52.25 80 ILE A N 1
ATOM 634 C CA . ILE A 1 80 ? 6.298 28.320 -19.112 1.00 52.25 80 ILE A CA 1
ATOM 635 C C . ILE A 1 80 ? 6.968 29.269 -18.093 1.00 52.25 80 ILE A C 1
ATOM 637 O O . ILE A 1 80 ? 6.568 30.411 -17.925 1.00 52.25 80 ILE A O 1
ATOM 641 N N . SER A 1 81 ? 8.052 28.819 -17.447 1.00 51.38 81 SER A N 1
ATOM 642 C CA . SER A 1 81 ? 8.885 29.669 -16.564 1.00 51.38 81 SER A CA 1
ATOM 643 C C . SER A 1 81 ? 10.289 29.976 -17.117 1.00 51.38 81 SER A C 1
ATOM 645 O O . SER A 1 81 ? 11.144 30.402 -16.356 1.00 51.38 81 SER A O 1
ATOM 647 N N . ARG A 1 82 ? 10.603 29.723 -18.399 1.00 49.12 82 ARG A N 1
ATOM 648 C CA . ARG A 1 82 ? 11.995 29.913 -18.881 1.00 49.12 82 ARG A CA 1
ATOM 649 C C . ARG A 1 82 ? 12.213 30.674 -20.183 1.00 49.12 82 ARG A C 1
ATOM 651 O O . ARG A 1 82 ? 13.359 30.982 -20.482 1.00 49.12 82 ARG A O 1
ATOM 658 N N . HIS A 1 83 ? 11.171 31.004 -20.948 1.00 46.03 83 HIS A N 1
ATOM 659 C CA . HIS A 1 83 ? 11.363 31.717 -22.222 1.00 46.03 83 HIS A CA 1
ATOM 660 C C . HIS A 1 83 ? 11.201 33.243 -22.144 1.00 46.03 83 HIS A C 1
ATOM 662 O O . HIS A 1 83 ? 11.554 33.912 -23.108 1.00 46.03 83 HIS A O 1
ATOM 668 N N . ILE A 1 84 ? 10.730 33.804 -21.024 1.00 50.28 84 ILE A N 1
ATOM 669 C CA . ILE A 1 84 ? 10.540 35.261 -20.876 1.00 50.28 84 ILE A CA 1
ATOM 670 C C . ILE A 1 84 ? 11.754 35.956 -20.224 1.00 50.28 84 ILE A C 1
ATOM 672 O O . ILE A 1 84 ? 12.005 37.124 -20.507 1.00 50.28 84 ILE A O 1
ATOM 676 N N . ASP A 1 85 ? 12.590 35.240 -19.465 1.00 43.91 85 ASP A N 1
ATOM 677 C CA . ASP A 1 85 ? 13.677 35.868 -18.686 1.00 43.91 85 ASP A CA 1
ATOM 678 C C . ASP A 1 85 ? 14.918 36.260 -19.511 1.00 43.91 85 ASP A C 1
ATOM 680 O O . ASP A 1 85 ? 15.787 36.980 -19.025 1.00 43.91 85 ASP A O 1
ATOM 684 N N . ALA A 1 86 ? 15.018 35.825 -20.772 1.00 39.22 86 ALA A N 1
ATOM 685 C CA . ALA A 1 86 ? 16.172 36.126 -21.624 1.00 39.22 86 ALA A CA 1
ATOM 686 C C . ALA A 1 86 ? 16.071 37.474 -22.367 1.00 39.22 86 ALA A C 1
ATOM 688 O O . ALA A 1 86 ? 17.081 37.962 -22.869 1.00 39.22 86 ALA A O 1
ATOM 689 N N . PHE A 1 87 ? 14.885 38.091 -22.446 1.00 34.72 87 PHE A N 1
ATOM 690 C CA . PHE A 1 87 ? 14.689 39.318 -23.236 1.00 34.72 87 PHE A CA 1
ATOM 691 C C . PHE A 1 87 ? 14.938 40.616 -22.444 1.00 34.72 87 PHE A C 1
ATOM 693 O O . PHE A 1 87 ? 15.099 41.676 -23.036 1.00 34.72 87 PHE A O 1
ATOM 700 N N . ILE A 1 88 ? 15.034 40.550 -21.112 1.00 39.59 88 ILE A N 1
ATOM 701 C CA . ILE A 1 88 ? 15.206 41.731 -20.238 1.00 39.59 88 ILE A CA 1
ATOM 702 C C . ILE A 1 88 ? 16.693 42.024 -19.916 1.00 39.59 88 ILE A C 1
ATOM 704 O O . ILE A 1 88 ? 17.006 42.968 -19.199 1.00 39.59 88 ILE A O 1
ATOM 708 N N . ALA A 1 89 ? 17.649 41.261 -20.461 1.00 36.44 89 ALA A N 1
ATOM 709 C CA . ALA A 1 89 ? 19.073 41.407 -20.119 1.00 36.44 89 ALA A CA 1
ATOM 710 C C . ALA A 1 89 ? 19.900 42.316 -21.059 1.00 36.44 89 ALA A C 1
ATOM 712 O O . ALA A 1 89 ? 21.095 42.490 -20.828 1.00 36.44 89 ALA A O 1
ATOM 713 N N . VAL A 1 90 ? 19.302 42.932 -22.089 1.00 40.53 90 VAL A N 1
ATOM 714 C CA . VAL A 1 90 ? 19.994 43.886 -22.983 1.00 40.53 90 VAL A CA 1
ATOM 715 C C . VAL A 1 90 ? 19.211 45.199 -23.049 1.00 40.53 90 VAL A C 1
ATOM 717 O O . VAL A 1 90 ? 18.499 45.464 -24.010 1.00 40.53 90 VAL A O 1
ATOM 720 N N . GLY A 1 91 ? 19.330 46.037 -22.015 1.00 35.97 91 GLY A N 1
ATOM 721 C CA . GLY A 1 91 ? 18.898 47.436 -22.108 1.00 35.97 91 GLY A CA 1
ATOM 722 C C . GLY A 1 91 ? 18.438 48.093 -20.805 1.00 35.97 91 GLY A C 1
ATOM 723 O O . GLY A 1 91 ? 17.354 47.810 -20.322 1.00 35.97 91 GLY A O 1
ATOM 724 N N . ALA A 1 92 ? 19.237 49.067 -20.354 1.00 31.50 92 ALA A N 1
ATOM 725 C CA . ALA A 1 92 ? 18.905 50.185 -19.457 1.00 31.50 92 ALA A CA 1
ATOM 726 C C . ALA A 1 92 ? 18.799 49.939 -17.928 1.00 31.50 92 ALA A C 1
ATOM 728 O O . ALA A 1 92 ? 17.948 49.226 -17.409 1.00 31.50 92 ALA A O 1
ATOM 729 N N . ARG A 1 93 ? 19.681 50.638 -17.194 1.00 28.91 93 ARG A N 1
ATOM 730 C CA . ARG A 1 93 ? 19.617 50.929 -15.744 1.00 28.91 93 ARG A CA 1
ATOM 731 C C . ARG A 1 93 ? 18.577 52.053 -15.488 1.00 28.91 93 ARG A C 1
ATOM 733 O O . ARG A 1 93 ? 18.206 52.729 -16.442 1.00 28.91 93 ARG A O 1
ATOM 740 N N . PRO A 1 94 ? 18.368 52.486 -14.232 1.00 49.31 94 PRO A N 1
ATOM 741 C CA . PRO A 1 94 ? 17.597 51.891 -13.142 1.00 49.31 94 PRO A CA 1
ATOM 742 C C . PRO A 1 94 ? 16.398 52.805 -12.760 1.00 49.31 94 PRO A C 1
ATOM 744 O O . PRO A 1 94 ? 16.216 53.863 -13.347 1.00 49.31 94 PRO A O 1
ATOM 747 N N . ALA A 1 95 ? 15.673 52.438 -11.699 1.00 29.67 95 ALA A N 1
ATOM 748 C CA . ALA A 1 95 ? 14.723 53.253 -10.921 1.00 29.67 95 ALA A CA 1
ATOM 749 C C . ALA A 1 95 ? 13.221 53.000 -11.156 1.00 29.67 95 ALA A C 1
ATOM 751 O O . ALA A 1 95 ? 12.648 53.339 -12.181 1.00 29.67 95 ALA A O 1
ATOM 752 N N . ALA A 1 96 ? 12.625 52.512 -10.064 1.00 33.53 96 ALA A N 1
ATOM 753 C CA . ALA A 1 96 ? 11.239 52.654 -9.635 1.00 33.53 96 ALA A CA 1
ATOM 754 C C . ALA A 1 96 ? 10.128 51.950 -10.439 1.00 33.53 96 ALA A C 1
ATOM 756 O O . ALA A 1 96 ? 9.987 52.083 -11.646 1.00 33.53 96 ALA A O 1
ATOM 757 N N . LEU A 1 97 ? 9.251 51.312 -9.654 1.00 32.84 97 LEU A N 1
ATOM 758 C CA . LEU A 1 97 ? 7.899 50.866 -9.993 1.00 32.84 97 LEU A CA 1
ATOM 759 C C . LEU A 1 97 ? 7.754 49.487 -10.667 1.00 32.84 97 LEU A C 1
ATOM 761 O O . LEU A 1 97 ? 7.227 49.363 -11.763 1.00 32.84 97 LEU 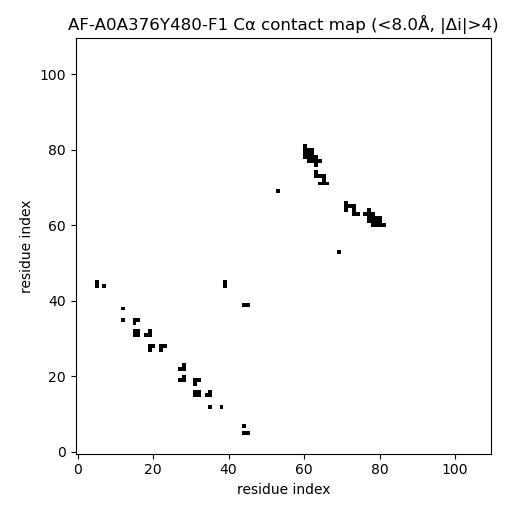A O 1
ATOM 765 N N . PHE A 1 98 ? 8.090 48.422 -9.935 1.00 31.62 98 PHE A N 1
ATOM 766 C CA . PHE A 1 98 ? 7.351 47.156 -10.051 1.00 31.62 98 PHE A CA 1
ATOM 767 C C . PHE A 1 98 ? 6.885 46.711 -8.668 1.00 31.62 98 PHE A C 1
ATOM 769 O O . PHE A 1 98 ? 7.471 45.875 -7.984 1.00 31.62 98 PHE A O 1
ATOM 776 N N . THR A 1 99 ? 5.814 47.366 -8.241 1.00 29.17 99 THR A N 1
ATOM 777 C CA . THR A 1 99 ? 4.968 46.941 -7.137 1.00 29.17 99 THR A CA 1
ATOM 778 C C . THR A 1 99 ? 4.250 45.651 -7.556 1.00 29.17 99 THR A C 1
ATOM 780 O O . THR A 1 99 ? 3.510 45.648 -8.531 1.00 29.17 99 THR A O 1
ATOM 783 N N . LEU A 1 100 ? 4.469 44.584 -6.779 1.00 41.56 100 LEU A N 1
ATOM 784 C CA . LEU A 1 100 ? 3.596 43.416 -6.584 1.00 41.56 100 LEU A CA 1
ATOM 785 C C . LEU A 1 100 ? 3.297 42.505 -7.791 1.00 41.56 100 LEU A C 1
ATOM 787 O O . LEU A 1 100 ? 2.250 42.601 -8.420 1.00 41.56 100 LEU A O 1
ATOM 791 N N . ILE A 1 101 ? 4.107 41.453 -7.935 1.00 36.50 101 ILE A N 1
ATOM 792 C CA . ILE A 1 101 ? 3.568 40.100 -8.153 1.00 36.50 101 ILE A CA 1
ATOM 793 C C . ILE A 1 101 ? 4.231 39.186 -7.118 1.00 36.50 101 ILE A C 1
ATOM 795 O O . ILE A 1 101 ? 5.105 38.377 -7.418 1.00 36.50 101 ILE A O 1
ATOM 799 N N . SER A 1 102 ? 3.842 39.362 -5.852 1.00 30.30 102 SER A N 1
ATOM 800 C CA . SER A 1 102 ? 4.046 38.315 -4.855 1.00 30.30 102 SER A CA 1
ATOM 801 C C . SER A 1 102 ? 3.181 37.130 -5.268 1.00 30.30 102 SER A C 1
ATOM 803 O O . SER A 1 102 ? 1.956 37.190 -5.189 1.00 30.30 102 SER A O 1
ATOM 805 N N . CYS A 1 103 ? 3.816 36.048 -5.712 1.00 37.94 103 CYS A N 1
ATOM 806 C CA . CYS A 1 103 ? 3.199 34.729 -5.740 1.00 37.94 103 CYS A CA 1
ATOM 807 C C . CYS A 1 103 ? 3.111 34.234 -4.285 1.00 37.94 103 CYS A C 1
ATOM 809 O O . CYS A 1 103 ? 3.905 33.404 -3.852 1.00 37.94 103 CYS A O 1
ATOM 811 N N . ASP A 1 104 ? 2.199 34.813 -3.496 1.00 40.22 104 ASP A N 1
ATOM 812 C CA . ASP A 1 104 ? 1.821 34.236 -2.209 1.00 40.22 104 ASP A CA 1
ATOM 813 C C . ASP A 1 104 ? 0.863 33.074 -2.474 1.00 40.22 104 ASP A C 1
ATOM 815 O O . ASP A 1 104 ? -0.329 33.245 -2.720 1.00 40.22 104 ASP A O 1
ATOM 819 N N . SER A 1 105 ? 1.418 31.868 -2.471 1.00 40.62 105 SER A N 1
ATOM 820 C CA . SER A 1 105 ? 0.654 30.626 -2.387 1.00 40.62 105 SER A CA 1
ATOM 821 C C . SER A 1 105 ? 1.239 29.752 -1.280 1.00 40.62 105 SER A C 1
ATOM 823 O O . SER A 1 105 ? 1.453 28.554 -1.465 1.00 40.62 105 SER A O 1
ATOM 825 N N . THR A 1 106 ? 1.494 30.355 -0.114 1.00 41.69 106 THR A N 1
ATOM 826 C CA . THR A 1 106 ? 1.897 29.633 1.107 1.00 41.69 106 THR A CA 1
ATOM 827 C C . THR A 1 106 ? 0.789 29.583 2.158 1.00 41.69 106 THR A C 1
ATOM 829 O O . THR A 1 106 ? 1.052 29.393 3.342 1.00 41.69 106 THR A O 1
ATOM 832 N N . ARG A 1 107 ? -0.480 29.701 1.748 1.00 44.06 107 ARG A N 1
ATOM 833 C CA . ARG A 1 107 ? -1.631 29.420 2.616 1.00 44.06 107 ARG A CA 1
ATOM 834 C C . ARG A 1 107 ? -2.681 28.592 1.893 1.00 44.06 107 ARG A C 1
ATOM 836 O O . ARG A 1 107 ? -3.595 29.145 1.301 1.00 44.06 107 ARG A O 1
ATOM 843 N N . GLN A 1 108 ? -2.544 27.272 1.981 1.00 37.78 108 GLN A N 1
ATOM 844 C CA . GLN A 1 108 ? -3.657 26.350 2.245 1.00 37.78 108 GLN A CA 1
ATOM 845 C C . GLN A 1 108 ? -3.108 24.931 2.441 1.00 37.78 108 GLN A C 1
ATOM 847 O O . GLN A 1 108 ? -3.099 24.102 1.539 1.00 37.78 108 GLN A O 1
ATOM 852 N N . ILE A 1 109 ? -2.612 24.695 3.654 1.00 32.59 109 ILE A N 1
ATOM 853 C CA . ILE A 1 109 ? -2.646 23.399 4.342 1.00 32.59 109 ILE A CA 1
ATOM 854 C C . ILE A 1 109 ? -2.740 23.702 5.843 1.00 32.59 109 ILE A C 1
ATOM 856 O O . ILE A 1 109 ? -1.744 23.710 6.559 1.00 32.59 109 ILE A O 1
ATOM 860 N N . MET A 1 110 ? -3.954 24.046 6.269 1.00 33.25 110 MET A N 1
ATOM 861 C CA . MET A 1 110 ? -4.566 23.672 7.546 1.00 33.25 110 MET A CA 1
ATOM 862 C C . MET A 1 110 ? -6.048 23.441 7.279 1.00 33.25 110 MET A C 1
ATOM 864 O O . MET A 1 110 ? -6.611 24.238 6.493 1.00 33.25 110 MET A O 1
#

Mean predicted aligned error: 15.33 Å

pLDDT: mean 70.07, std 23.42, range [28.91, 96.06]

Secondary structure (DSSP, 8-state):
----SS----HHHHHHHHHHHH---HHHHHHHHHHHHHHHHHH--S----PPP------TTB----TT-TT----GGGB-SSSSTTSSSSS-------------------

Sequence (110 aa):
MKKNVGHWKNAQYDALLNQATQITDATKRNALYQQAEVIINQQAPLIPIYYQPLIKLLKPYVGGFPLHNPRIMSTAKSCISRHIDAFIAVGARPAALFTLISCDSTRQIM